Protein AF-A0A7W8LRN9-F1 (afdb_monomer_lite)

Structure (mmCIF, N/CA/C/O backbone):
data_AF-A0A7W8LRN9-F1
#
_entry.id   AF-A0A7W8LRN9-F1
#
loop_
_atom_site.group_PDB
_atom_site.id
_atom_site.type_symbol
_atom_site.label_atom_id
_atom_site.label_alt_id
_atom_site.label_comp_id
_atom_site.label_asym_id
_atom_site.label_entity_id
_atom_site.label_seq_id
_atom_site.pdbx_PDB_ins_code
_atom_site.Cartn_x
_atom_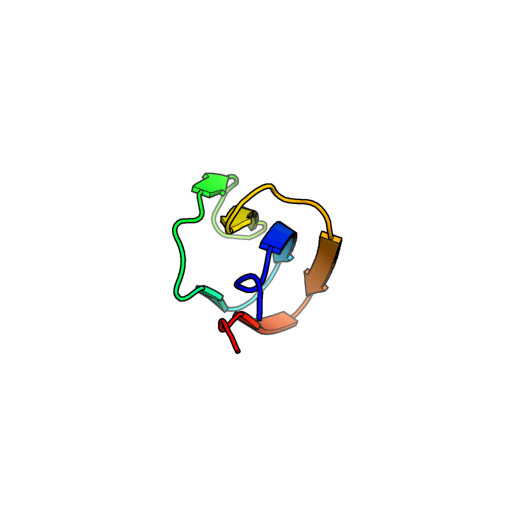site.Cartn_y
_atom_site.Cartn_z
_atom_site.occupancy
_atom_site.B_iso_or_equiv
_atom_site.auth_seq_id
_atom_site.auth_comp_id
_atom_site.auth_asym_id
_atom_site.auth_atom_id
_atom_site.pdbx_PDB_model_num
ATOM 1 N N . MET A 1 1 ? -16.934 -1.5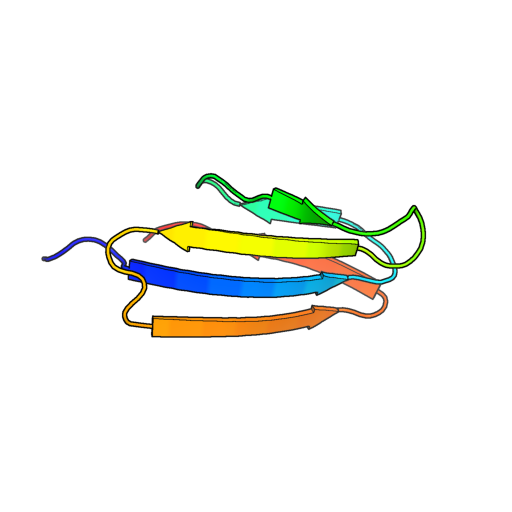77 18.411 1.00 49.59 1 MET A N 1
ATOM 2 C CA . MET A 1 1 ? -15.611 -2.226 18.274 1.00 49.59 1 MET A CA 1
ATOM 3 C C . MET A 1 1 ? -14.572 -1.116 18.257 1.00 49.59 1 MET A C 1
ATOM 5 O O . MET A 1 1 ? -14.907 -0.063 17.721 1.00 49.59 1 MET A O 1
ATOM 9 N N . PRO A 1 2 ? -13.385 -1.276 18.868 1.00 65.69 2 PRO A N 1
ATOM 10 C CA . PRO A 1 2 ? -12.304 -0.314 18.665 1.00 65.69 2 PRO A CA 1
ATOM 11 C C . PRO A 1 2 ? -12.014 -0.247 17.159 1.00 65.69 2 PRO A C 1
ATOM 13 O O . PRO A 1 2 ? -12.065 -1.283 16.495 1.00 65.69 2 PRO A O 1
ATOM 16 N N . GLY A 1 3 ? -11.810 0.953 16.613 1.00 81.94 3 GLY A N 1
ATOM 17 C CA . GLY A 1 3 ? -11.517 1.122 15.186 1.00 81.94 3 GLY A CA 1
ATOM 18 C C . GLY A 1 3 ? -10.267 0.343 14.761 1.00 81.94 3 GLY A C 1
ATOM 19 O O . GLY A 1 3 ? -9.433 -0.001 15.599 1.00 81.94 3 GLY A O 1
ATOM 20 N N . SER A 1 4 ? -10.138 0.048 13.464 1.00 87.06 4 SER A N 1
ATOM 21 C CA . SER A 1 4 ? -8.931 -0.582 12.917 1.00 87.06 4 SER A CA 1
ATOM 22 C C . SER A 1 4 ? -7.687 0.231 13.269 1.00 87.06 4 SER A C 1
ATOM 24 O O . SER A 1 4 ? -7.720 1.461 13.265 1.00 87.06 4 SER A O 1
ATOM 26 N N . SER A 1 5 ? -6.584 -0.461 13.540 1.00 92.75 5 SER A N 1
ATOM 27 C CA . SER A 1 5 ? -5.330 0.181 13.893 1.00 92.75 5 SER A CA 1
ATOM 28 C C . SER A 1 5 ? -4.151 -0.561 13.287 1.00 92.75 5 SER A C 1
ATOM 30 O O . SER A 1 5 ? -4.019 -1.771 13.472 1.00 92.75 5 SER A O 1
ATOM 32 N N . VAL A 1 6 ? -3.338 0.145 12.500 1.00 94.62 6 VAL A N 1
ATOM 33 C CA . VAL A 1 6 ? -2.248 -0.458 11.730 1.00 94.62 6 VAL A CA 1
ATOM 34 C C . VAL A 1 6 ? -1.105 0.525 11.498 1.00 94.62 6 VAL A C 1
ATOM 36 O O . VAL A 1 6 ? -1.323 1.681 11.144 1.00 94.62 6 VAL A O 1
ATOM 39 N N . GLN A 1 7 ? 0.122 0.051 11.659 1.00 97.06 7 GLN A N 1
ATOM 40 C CA . GLN A 1 7 ? 1.333 0.650 11.129 1.00 97.06 7 GLN A CA 1
ATOM 41 C C . GLN A 1 7 ? 1.644 -0.003 9.778 1.00 97.06 7 GLN A C 1
ATOM 43 O O . GLN A 1 7 ? 1.815 -1.219 9.680 1.00 97.06 7 GLN A O 1
ATOM 48 N N . LEU A 1 8 ? 1.678 0.808 8.726 1.00 97.31 8 LEU A N 1
ATOM 49 C CA . LEU A 1 8 ? 1.894 0.378 7.350 1.00 97.31 8 LEU A CA 1
ATOM 50 C C . LEU A 1 8 ? 3.317 0.705 6.899 1.00 97.31 8 LEU A C 1
ATOM 52 O O . LEU A 1 8 ? 3.778 1.834 7.074 1.00 97.31 8 LEU A O 1
ATOM 56 N N . ASP A 1 9 ? 3.935 -0.253 6.214 1.00 97.44 9 ASP A N 1
ATOM 57 C CA . ASP A 1 9 ? 5.169 -0.079 5.456 1.00 97.44 9 ASP A CA 1
ATOM 58 C C . ASP A 1 9 ? 5.085 -0.835 4.120 1.00 97.44 9 ASP A C 1
ATOM 60 O O . ASP A 1 9 ? 4.994 -2.064 4.087 1.00 97.44 9 ASP A O 1
ATOM 64 N N . ALA A 1 10 ? 5.077 -0.110 3.005 1.00 97.56 10 ALA A N 1
ATOM 65 C CA . ALA A 1 10 ? 4.942 -0.689 1.676 1.00 97.56 10 ALA A CA 1
ATOM 66 C C . ALA A 1 10 ? 6.051 -0.231 0.725 1.00 97.56 10 ALA A C 1
ATOM 68 O O . ALA A 1 10 ? 6.145 0.949 0.393 1.00 97.56 10 ALA A O 1
ATOM 69 N N . ASP A 1 11 ? 6.828 -1.185 0.218 1.00 97.00 11 ASP A N 1
ATOM 70 C CA . ASP A 1 11 ? 7.805 -0.978 -0.849 1.00 97.00 11 ASP A CA 1
ATOM 71 C C . ASP A 1 11 ? 7.160 -1.262 -2.211 1.00 97.00 11 ASP A C 1
ATOM 73 O O . ASP A 1 11 ? 6.658 -2.363 -2.465 1.00 97.00 11 ASP A O 1
ATOM 77 N N . MET A 1 12 ? 7.206 -0.287 -3.114 1.00 95.50 12 MET A N 1
ATOM 78 C CA . MET A 1 12 ? 6.674 -0.394 -4.469 1.00 95.50 12 MET A CA 1
ATOM 79 C C . MET A 1 12 ? 7.725 -0.029 -5.511 1.00 95.50 12 MET A C 1
ATOM 81 O O . MET A 1 12 ? 8.271 1.068 -5.475 1.00 95.50 12 MET A O 1
ATOM 85 N N . THR A 1 13 ? 7.960 -0.917 -6.480 1.00 94.00 13 THR A N 1
ATOM 86 C CA . THR A 1 13 ? 8.869 -0.639 -7.605 1.00 94.00 13 THR A CA 1
ATOM 87 C C . THR A 1 13 ? 8.104 -0.069 -8.804 1.00 94.00 13 THR A C 1
ATOM 89 O O . THR A 1 13 ? 8.298 1.083 -9.182 1.00 94.00 13 THR A O 1
ATOM 92 N N . VAL A 1 14 ? 7.177 -0.836 -9.386 1.00 91.88 14 VAL A N 1
ATOM 93 C CA . VAL A 1 14 ? 6.355 -0.391 -10.523 1.00 91.88 14 VAL A CA 1
ATOM 94 C C . VAL A 1 14 ? 4.873 -0.422 -10.163 1.00 91.88 14 VAL A C 1
ATOM 96 O O . VAL A 1 14 ? 4.338 -1.454 -9.760 1.00 91.88 14 VAL A O 1
ATOM 99 N N . GLY A 1 15 ? 4.187 0.703 -10.374 1.00 90.81 15 GLY A N 1
ATOM 100 C CA . GLY A 1 15 ? 2.732 0.794 -10.289 1.00 90.81 15 GLY A CA 1
ATOM 101 C C . GLY A 1 15 ? 2.240 1.880 -9.340 1.00 90.81 15 GLY A C 1
ATOM 102 O O . GLY A 1 15 ? 2.774 2.987 -9.350 1.00 90.81 15 GLY A O 1
ATOM 103 N N . ALA A 1 16 ? 1.179 1.594 -8.581 1.00 92.44 16 ALA A N 1
ATOM 104 C CA . ALA A 1 16 ? 0.477 2.610 -7.799 1.00 92.44 16 ALA A CA 1
ATOM 105 C C . ALA A 1 16 ? 0.108 2.151 -6.385 1.00 92.44 16 ALA A C 1
ATOM 107 O O . ALA A 1 16 ? -0.339 1.025 -6.171 1.00 92.44 16 ALA A O 1
ATOM 108 N N . PHE A 1 17 ? 0.219 3.089 -5.450 1.00 95.75 17 PHE A N 1
ATOM 109 C CA . PHE A 1 17 ? -0.187 2.941 -4.061 1.00 95.75 17 PHE A CA 1
ATOM 110 C C . PHE A 1 17 ? -1.336 3.898 -3.733 1.00 95.75 17 PHE A C 1
ATOM 112 O O . PHE A 1 17 ? -1.306 5.068 -4.129 1.00 95.75 17 PHE A O 1
ATOM 119 N N . LYS A 1 18 ? -2.318 3.432 -2.956 1.00 96.56 18 LYS A N 1
ATOM 120 C CA . LYS A 1 18 ? -3.353 4.281 -2.358 1.00 96.56 18 LYS A CA 1
ATOM 121 C C . LYS A 1 18 ? -3.749 3.780 -0.970 1.00 96.56 18 LYS A C 1
ATOM 123 O O . LYS A 1 18 ? -3.969 2.589 -0.777 1.00 96.56 18 LYS A O 1
ATOM 128 N N . ALA A 1 19 ? -3.937 4.713 -0.047 1.00 96.31 19 ALA A N 1
ATOM 129 C CA . ALA A 1 19 ? -4.582 4.482 1.240 1.00 96.31 19 ALA A CA 1
ATOM 130 C C . ALA A 1 19 ? -5.713 5.502 1.439 1.00 96.31 19 ALA A C 1
ATOM 132 O O . ALA A 1 19 ? -5.692 6.578 0.834 1.00 96.31 19 ALA A O 1
ATOM 133 N N . ASP A 1 20 ? -6.711 5.154 2.247 1.00 94.88 20 ASP A N 1
ATOM 134 C CA . ASP A 1 20 ? -7.778 6.057 2.705 1.00 94.88 20 ASP A CA 1
ATOM 135 C C . ASP A 1 20 ? -7.458 6.751 4.041 1.00 94.88 20 ASP A C 1
ATOM 137 O O . ASP A 1 20 ? -8.246 7.559 4.525 1.00 94.88 20 ASP A O 1
ATOM 141 N N . PHE A 1 21 ? -6.266 6.508 4.587 1.00 94.38 21 PHE A N 1
ATOM 142 C CA . PHE A 1 21 ? -5.682 7.226 5.717 1.00 94.38 21 PHE A CA 1
ATOM 143 C C . PHE A 1 21 ? -4.359 7.906 5.314 1.00 94.38 21 PHE A C 1
ATOM 145 O O . PHE A 1 21 ? -3.772 7.558 4.283 1.00 94.38 21 PHE A O 1
ATO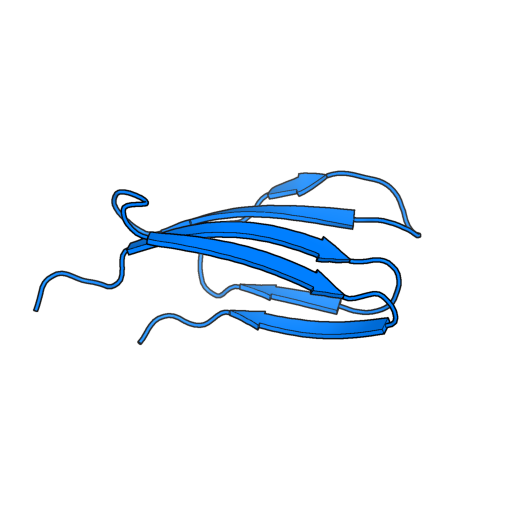M 152 N N . PRO A 1 22 ? -3.868 8.893 6.090 1.00 94.94 22 PRO A N 1
ATOM 153 C CA . PRO A 1 22 ? -2.638 9.605 5.762 1.00 94.94 22 PRO A CA 1
ATOM 154 C C . PRO A 1 22 ? -1.416 8.682 5.673 1.00 94.94 22 PRO A C 1
ATOM 156 O O . PRO A 1 22 ? -1.112 7.921 6.591 1.00 94.94 22 PRO A O 1
ATOM 159 N N . THR A 1 23 ? -0.671 8.809 4.578 1.00 96.56 23 THR A N 1
ATOM 160 C CA . THR A 1 23 ? 0.605 8.114 4.364 1.00 96.56 23 THR A CA 1
ATOM 161 C C . THR A 1 23 ? 1.637 9.077 3.810 1.00 96.56 23 THR A C 1
ATOM 163 O O . THR A 1 23 ? 1.302 9.985 3.048 1.00 96.56 23 THR A O 1
ATOM 166 N N . GLN A 1 24 ? 2.899 8.837 4.130 1.00 96.62 24 GLN A N 1
ATOM 167 C CA . GLN A 1 24 ? 4.036 9.523 3.544 1.00 96.62 24 GLN A CA 1
ATOM 168 C C . GLN A 1 24 ? 4.663 8.650 2.462 1.00 96.62 24 GLN A C 1
ATOM 170 O O . GLN A 1 24 ? 4.844 7.447 2.642 1.00 96.62 24 GLN A O 1
ATOM 175 N N . ARG A 1 25 ? 5.016 9.276 1.340 1.00 94.50 25 ARG A N 1
ATOM 176 C CA . ARG A 1 25 ? 5.793 8.655 0.268 1.00 94.50 25 ARG A CA 1
ATOM 177 C C . ARG A 1 25 ? 7.244 9.104 0.389 1.00 94.50 25 ARG A C 1
ATOM 179 O O . ARG A 1 25 ? 7.514 10.299 0.455 1.00 94.50 25 ARG A O 1
ATOM 186 N N . GLN A 1 26 ? 8.160 8.150 0.362 1.00 93.25 26 GLN A N 1
ATOM 187 C CA . GLN A 1 26 ? 9.603 8.362 0.302 1.00 93.25 26 GLN A CA 1
ATOM 188 C C . GLN A 1 26 ? 10.167 7.665 -0.945 1.00 93.25 26 GLN A C 1
ATOM 190 O O . GLN A 1 26 ? 9.580 6.703 -1.441 1.00 93.25 26 GLN A O 1
ATOM 195 N N . GLY A 1 27 ? 11.309 8.131 -1.453 1.00 86.00 27 GLY A N 1
ATOM 196 C CA . GLY A 1 27 ? 11.973 7.537 -2.619 1.00 86.00 27 GLY A CA 1
ATOM 197 C C . GLY A 1 27 ? 11.628 8.188 -3.965 1.00 86.00 27 GLY A C 1
ATOM 198 O O . GLY A 1 27 ? 10.892 9.172 -4.042 1.00 86.00 27 GLY A O 1
ATOM 199 N N . GLY A 1 28 ? 12.240 7.658 -5.026 1.00 79.12 28 GLY A N 1
ATOM 200 C CA . GLY A 1 28 ? 12.211 8.217 -6.382 1.00 79.12 28 GLY A CA 1
ATOM 201 C C . GLY A 1 28 ? 11.143 7.595 -7.286 1.00 79.12 28 GLY A C 1
ATOM 202 O O . GLY A 1 28 ? 10.233 6.912 -6.833 1.00 79.12 28 GLY A O 1
ATOM 203 N N . PHE A 1 29 ? 11.250 7.823 -8.596 1.00 71.19 29 PHE A N 1
ATOM 204 C CA . PHE A 1 29 ? 10.253 7.362 -9.573 1.00 71.19 29 PHE A CA 1
ATOM 205 C C . PHE A 1 29 ? 10.142 5.827 -9.693 1.00 71.19 29 PHE A C 1
ATOM 207 O O . PHE A 1 29 ? 9.052 5.329 -9.940 1.00 71.19 29 PHE A O 1
ATOM 214 N N . LEU A 1 30 ? 11.244 5.089 -9.502 1.00 79.56 30 LEU A N 1
ATOM 215 C CA . LEU A 1 30 ? 11.315 3.631 -9.711 1.00 79.56 30 LEU A CA 1
ATOM 216 C C . LEU A 1 30 ? 11.201 2.787 -8.439 1.00 79.56 30 LEU A C 1
ATOM 218 O O . LEU A 1 30 ? 11.048 1.577 -8.536 1.00 79.56 30 LEU A O 1
ATOM 222 N N . ASN A 1 31 ? 11.368 3.378 -7.258 1.00 88.06 31 ASN A N 1
ATOM 223 C CA . ASN A 1 31 ? 11.202 2.652 -6.006 1.00 88.06 31 ASN A CA 1
ATOM 224 C C . ASN A 1 31 ? 10.701 3.624 -4.945 1.00 88.06 31 ASN A C 1
ATOM 226 O O . ASN A 1 31 ? 11.398 4.578 -4.579 1.00 88.06 31 ASN A O 1
ATOM 230 N N . THR A 1 32 ? 9.471 3.403 -4.504 1.00 94.19 32 THR A N 1
ATOM 231 C CA . THR A 1 32 ? 8.759 4.253 -3.561 1.00 94.19 32 THR A CA 1
ATOM 232 C C . THR A 1 32 ? 8.405 3.454 -2.328 1.00 94.19 32 THR A C 1
ATOM 234 O O . THR A 1 32 ? 7.799 2.389 -2.426 1.00 94.19 32 THR A O 1
ATOM 237 N N . ARG A 1 33 ? 8.727 4.004 -1.164 1.00 96.12 33 ARG A N 1
ATOM 238 C CA . ARG A 1 33 ? 8.288 3.471 0.119 1.00 96.12 33 ARG A CA 1
ATOM 239 C C . ARG A 1 33 ? 7.123 4.301 0.635 1.00 96.12 33 ARG A C 1
ATOM 241 O O . ARG A 1 33 ? 7.195 5.531 0.643 1.00 96.12 33 ARG A O 1
ATOM 248 N N . HIS A 1 34 ? 6.058 3.636 1.049 1.00 96.81 34 HIS A N 1
ATOM 249 C CA . HIS A 1 34 ? 4.865 4.244 1.617 1.00 96.81 34 HIS A CA 1
ATOM 250 C C . HIS A 1 34 ? 4.738 3.818 3.069 1.00 96.81 34 HIS A C 1
ATOM 252 O O . HIS A 1 34 ? 4.592 2.633 3.352 1.00 96.81 34 HIS A O 1
ATOM 258 N N . ALA A 1 35 ? 4.783 4.784 3.978 1.00 97.44 35 ALA A N 1
ATOM 259 C CA . ALA A 1 35 ? 4.641 4.536 5.404 1.00 97.44 35 ALA A CA 1
ATOM 260 C C . ALA A 1 35 ? 3.484 5.353 5.973 1.00 97.44 35 ALA A C 1
ATOM 262 O O . ALA A 1 35 ? 3.244 6.486 5.551 1.00 97.44 35 ALA A O 1
ATOM 263 N N . GLY A 1 36 ? 2.761 4.795 6.933 1.00 96.19 36 GLY A N 1
ATOM 264 C CA . GLY A 1 36 ? 1.659 5.493 7.584 1.00 96.19 36 GLY A CA 1
ATOM 265 C C . GLY A 1 36 ? 1.170 4.758 8.815 1.00 96.19 36 GLY A C 1
ATOM 266 O O . GLY A 1 36 ? 1.555 3.619 9.068 1.00 96.19 36 GLY A O 1
ATOM 267 N N . GLN A 1 37 ? 0.311 5.424 9.574 1.00 96.00 37 GLN A N 1
ATO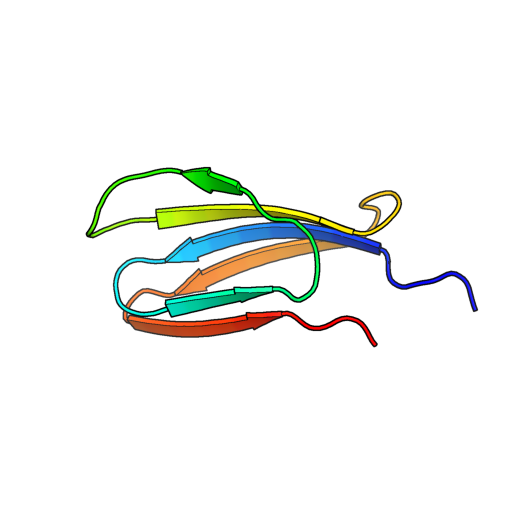M 268 C CA . GLN A 1 37 ? -0.287 4.856 10.768 1.00 96.00 37 GLN A CA 1
ATOM 269 C C . GLN A 1 37 ? -1.765 5.224 10.824 1.00 96.00 37 GLN A C 1
ATOM 271 O O . GLN A 1 37 ? -2.140 6.387 10.681 1.00 96.00 37 GLN A O 1
ATOM 276 N N . LEU A 1 38 ? -2.589 4.209 11.043 1.00 93.75 38 LEU A N 1
ATOM 277 C CA . LEU A 1 38 ? -3.992 4.322 11.398 1.00 93.75 38 LEU A CA 1
ATOM 278 C C . LEU A 1 38 ? -4.122 3.985 12.883 1.00 93.75 38 LEU A C 1
ATOM 280 O O . LEU 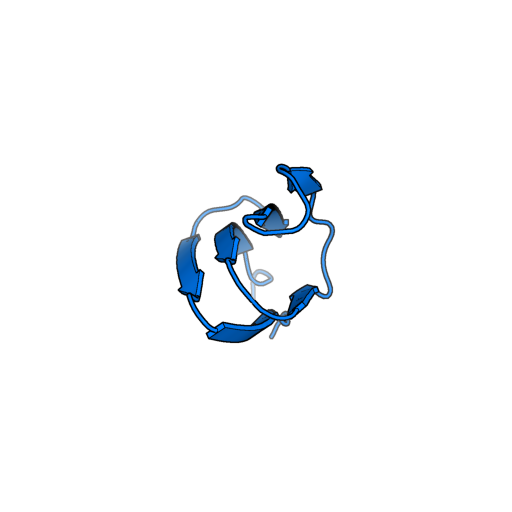A 1 38 ? -3.616 2.951 13.314 1.00 93.75 38 LEU A O 1
ATOM 284 N N . GLY A 1 39 ? -4.809 4.830 13.652 1.00 91.81 39 GLY A N 1
ATOM 285 C CA . GLY A 1 39 ? -5.002 4.603 15.085 1.00 91.81 39 GLY A CA 1
ATOM 286 C C . GLY A 1 39 ? -3.684 4.542 15.872 1.00 91.81 39 GLY A C 1
ATOM 287 O O . GLY A 1 39 ? -2.745 5.293 15.604 1.00 91.81 39 GLY A O 1
ATOM 288 N N . GLY A 1 40 ? -3.621 3.648 16.859 1.00 91.75 40 GLY A N 1
ATOM 289 C CA . GLY A 1 40 ? -2.448 3.402 17.705 1.00 91.75 40 GLY A CA 1
ATOM 290 C C . GLY A 1 40 ? -1.312 2.605 17.046 1.00 91.75 40 GLY A C 1
ATOM 291 O O . GLY A 1 40 ? -0.217 2.571 17.597 1.00 91.75 40 GLY A O 1
ATOM 292 N N . GLY A 1 41 ? -1.523 2.029 15.856 1.00 91.12 41 GLY A N 1
ATOM 293 C CA . GLY A 1 41 ? -0.508 1.264 15.125 1.00 91.12 41 GLY A CA 1
ATOM 294 C C . GLY A 1 41 ? -0.224 -0.141 15.674 1.00 91.12 41 GLY A C 1
ATOM 295 O O . GLY A 1 41 ? 0.853 -0.674 15.437 1.00 91.12 41 GLY A O 1
ATOM 296 N N . GLU A 1 42 ? -1.157 -0.754 16.404 1.00 94.31 42 GLU A N 1
ATOM 297 C CA . GLU A 1 42 ? -0.947 -2.019 17.124 1.00 94.31 42 GLU A CA 1
ATOM 298 C C . GLU A 1 42 ? -0.677 -3.217 16.199 1.00 94.31 42 GLU A C 1
ATOM 300 O O . GLU A 1 42 ? 0.051 -4.134 16.578 1.00 94.31 42 GLU A O 1
ATOM 305 N N . ALA A 1 43 ? -1.246 -3.226 14.989 1.00 93.75 43 ALA A N 1
ATOM 306 C CA . ALA A 1 43 ? -0.928 -4.220 13.967 1.00 93.75 43 ALA A CA 1
ATOM 307 C C . ALA A 1 43 ? 0.124 -3.679 12.994 1.00 93.75 43 ALA A C 1
ATOM 309 O O . ALA A 1 43 ? 0.082 -2.511 12.631 1.00 93.75 43 ALA A O 1
ATOM 310 N N . HIS A 1 44 ? 1.017 -4.532 12.494 1.00 96.06 44 HIS A N 1
ATOM 311 C CA . HIS A 1 44 ? 1.993 -4.138 11.478 1.00 96.06 44 HIS A CA 1
ATOM 312 C C . HIS A 1 44 ? 1.687 -4.803 10.133 1.00 96.06 44 HIS A C 1
ATOM 314 O O . HIS A 1 44 ? 1.587 -6.028 10.048 1.00 96.06 44 HIS A O 1
ATOM 320 N N . LEU A 1 45 ? 1.576 -4.000 9.074 1.00 95.44 45 LEU A N 1
ATOM 321 C CA . LEU A 1 45 ? 1.393 -4.458 7.700 1.00 95.44 45 LEU A CA 1
ATOM 322 C C . LEU A 1 45 ? 2.621 -4.081 6.873 1.00 95.44 45 LEU A C 1
ATOM 324 O O . LEU A 1 45 ? 2.826 -2.911 6.560 1.00 95.44 45 LEU A O 1
ATOM 328 N N . SER A 1 46 ? 3.406 -5.088 6.487 1.00 96.69 46 SER A N 1
ATOM 329 C CA . SER A 1 46 ? 4.523 -4.927 5.556 1.00 96.69 46 SER A CA 1
ATOM 330 C C . SER A 1 46 ? 4.173 -5.528 4.201 1.00 96.69 46 SER A C 1
ATOM 332 O O . SER A 1 46 ? 3.716 -6.671 4.129 1.00 96.69 46 SER A O 1
ATOM 334 N N . CYS A 1 47 ? 4.379 -4.773 3.124 1.00 95.25 47 CYS A N 1
ATOM 335 C CA . CYS A 1 47 ? 4.099 -5.241 1.773 1.00 95.25 47 CYS A CA 1
ATOM 336 C C . CYS A 1 47 ? 5.226 -4.871 0.810 1.00 95.25 47 CYS A C 1
ATOM 338 O O . CYS A 1 47 ? 5.772 -3.773 0.867 1.00 95.25 47 CYS A O 1
ATOM 340 N N . ARG A 1 48 ? 5.554 -5.778 -0.113 1.00 96.56 48 ARG A N 1
ATOM 341 C CA . ARG A 1 48 ? 6.505 -5.516 -1.194 1.00 96.56 48 ARG A CA 1
ATOM 342 C C . ARG A 1 48 ? 5.872 -5.883 -2.522 1.00 96.56 48 ARG A C 1
ATOM 344 O O . ARG A 1 48 ? 5.506 -7.036 -2.735 1.00 96.56 48 ARG A O 1
ATOM 351 N N . VAL A 1 49 ? 5.773 -4.906 -3.415 1.00 95.88 49 VAL A N 1
ATOM 352 C CA . VAL A 1 49 ? 5.151 -5.059 -4.731 1.00 95.88 49 VAL A CA 1
ATOM 353 C C . VAL A 1 49 ? 6.148 -4.642 -5.806 1.00 95.88 49 VAL A C 1
ATOM 355 O O . VAL A 1 49 ? 6.451 -3.463 -5.980 1.00 95.88 49 VAL A O 1
ATOM 358 N N . THR A 1 50 ? 6.654 -5.618 -6.558 1.00 95.19 50 THR A N 1
ATOM 359 C CA . THR A 1 50 ? 7.570 -5.357 -7.680 1.00 95.19 50 THR A CA 1
ATOM 360 C C . THR A 1 50 ? 6.837 -4.725 -8.863 1.00 95.19 50 THR A C 1
ATOM 362 O O . THR A 1 50 ? 7.319 -3.757 -9.442 1.00 95.19 50 THR A O 1
ATOM 365 N N . ALA A 1 51 ? 5.655 -5.236 -9.206 1.00 94.69 51 ALA A N 1
ATOM 366 C CA . ALA A 1 51 ? 4.791 -4.663 -10.229 1.00 94.69 51 ALA A CA 1
ATOM 367 C C . ALA A 1 51 ? 3.324 -4.891 -9.852 1.00 94.69 51 ALA A C 1
ATOM 369 O O . ALA A 1 51 ? 2.925 -6.031 -9.620 1.00 94.69 51 ALA A O 1
ATOM 370 N N . GLY A 1 52 ? 2.523 -3.828 -9.775 1.00 94.50 52 GLY A N 1
ATOM 371 C CA . GLY A 1 52 ? 1.095 -3.952 -9.479 1.00 94.50 52 GLY A CA 1
ATOM 372 C C . GLY A 1 52 ? 0.490 -2.736 -8.793 1.00 94.50 52 GLY A C 1
ATOM 373 O O . GLY A 1 52 ? 1.017 -1.628 -8.854 1.00 94.50 52 GLY A O 1
ATOM 374 N N . GLN A 1 53 ? -0.654 -2.940 -8.147 1.00 95.12 53 GLN A N 1
ATOM 375 C CA . GLN A 1 53 ? -1.340 -1.897 -7.390 1.00 95.12 53 GLN A CA 1
ATOM 376 C C . GLN A 1 53 ? -1.583 -2.371 -5.962 1.00 95.12 53 GLN A C 1
ATOM 378 O O . GLN A 1 53 ? -2.002 -3.509 -5.754 1.00 95.12 53 GLN A O 1
ATOM 383 N N . LEU A 1 54 ? -1.358 -1.487 -4.993 1.00 96.06 54 LEU A N 1
ATOM 384 C CA . LEU A 1 54 ? -1.702 -1.712 -3.594 1.00 96.06 54 LEU A CA 1
ATOM 385 C C . LEU A 1 54 ? -2.714 -0.656 -3.151 1.00 96.06 54 LEU A C 1
ATOM 387 O O . LEU A 1 54 ? -2.432 0.544 -3.190 1.00 96.06 54 LEU A O 1
ATOM 391 N N . LYS A 1 55 ? -3.892 -1.111 -2.717 1.00 96.81 55 LYS A N 1
ATOM 392 C CA . LYS A 1 55 ? -4.913 -0.269 -2.094 1.00 96.81 55 LYS A CA 1
ATOM 393 C C . LYS A 1 55 ? -5.192 -0.777 -0.687 1.00 96.81 55 LYS A C 1
ATOM 395 O O . LYS A 1 55 ? -5.601 -1.923 -0.528 1.00 96.81 55 LYS A O 1
ATOM 400 N N . VAL A 1 56 ? -5.013 0.085 0.304 1.00 94.81 56 VAL A N 1
ATOM 401 C CA . VAL A 1 56 ? -5.349 -0.202 1.702 1.00 94.81 56 VAL A CA 1
ATOM 402 C C . VAL A 1 56 ? -6.593 0.601 2.067 1.00 94.81 56 VAL A C 1
ATOM 404 O O . VAL A 1 56 ? -6.665 1.788 1.744 1.00 94.81 56 VAL A O 1
ATOM 407 N N . VAL A 1 57 ? -7.584 -0.060 2.666 1.00 93.69 57 VAL A N 1
ATOM 408 C CA . VAL A 1 57 ? -8.831 0.567 3.124 1.00 93.69 57 VAL A CA 1
ATOM 409 C C . VAL A 1 57 ? -9.138 0.161 4.557 1.00 93.69 57 VAL A C 1
ATOM 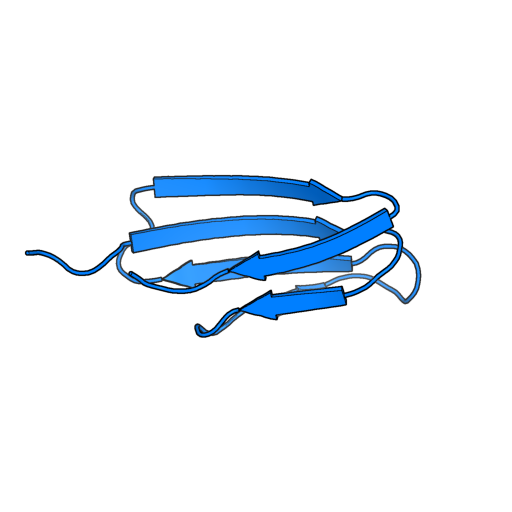411 O O . VAL A 1 57 ? -8.859 -0.975 4.947 1.00 93.69 57 VAL A O 1
ATOM 414 N N . THR A 1 58 ? -9.706 1.079 5.332 1.00 89.44 58 THR A N 1
ATOM 415 C CA . THR A 1 58 ? -10.225 0.782 6.671 1.00 89.44 58 THR A CA 1
ATOM 416 C C . THR A 1 58 ? -11.519 -0.033 6.584 1.00 89.44 58 THR A C 1
ATOM 418 O O . THR A 1 58 ? -12.287 0.151 5.638 1.00 89.44 58 THR A O 1
ATOM 421 N N . ALA A 1 59 ? -11.739 -0.937 7.547 1.00 77.88 59 ALA A N 1
ATOM 422 C CA . ALA A 1 59 ? -12.928 -1.794 7.629 1.00 77.88 59 ALA A CA 1
ATOM 423 C C . ALA A 1 59 ? -14.159 -1.071 8.197 1.00 77.88 59 ALA A C 1
ATOM 425 O O . ALA A 1 59 ? -13.974 -0.152 9.028 1.00 77.88 59 ALA A O 1
#

Foldseek 3Di:
DPWDKAWEKEKEQEDEEEEPDDWDWDDDDGIIIITDIDDPRPHYYYYYYDYDYYYYYTD

pLDDT: mean 91.82, std 8.45, range [49.59, 97.56]

Organism: NCBI:txid1665626

Radius of gyration: 11.56 Å; chains: 1; bounding box: 28×15×29 Å

Secondary structure (DSSP, 8-state):
-PPP-EEEEEEEEEEEEEESS-EEEEE-SS-EEEEEEETT--EEEEEEEEEEEEEE---

Sequence (59 aa):
MPGSSVQLDADMTVGAFKADFPTQRQGGFLNTRHAGQLGGGEAHLSCRVTAGQLKVVTA